Protein AF-A0A1H9GEQ5-F1 (afdb_monomer_lite)

Foldseek 3Di:
DWDDDPNDTDPDDDFKDKDWAFDFAPDFDDPVRQVVVCVVDVPDDDPDDTHGGDPRDTQKMKMKGQADWPDDDPFDWDAAPNFTKGWDWDPDDVPAFIWIWIWGDDPGMIMIMIGGADVPGDVVVVSVVVNVVVVVD

Secondary structure (DSSP, 8-state):
-EEEETTEEEEPPP-EEEEEEEEE-SSPPPHHHHHHHHHTSTT----SS---EEEEEEEEEEEEESSS----TTPEEEEETTEEEEEEEEPPPTTS--EEEEEEEETTEEEEEEEE--TT--HHHHHHHHHHHHHT-

Sequence (137 aa):
MSIIIKGERVRTHPKSAHISYLTSKKEPLSEEEIERWEENEEFKKLIHGHLYLGSSIQAVDITIFKEGSASLRHGELIEIDDHEVEYNLTKGKEGHPDKAKMSIEFENVSYLIDYTIQEGESEEDAKSLAKEIINHN

pLDDT: mean 82.68, std 13.91, range [38.31, 96.38]

Organism: NCBI:txid571933

Radius of gyration: 18.47 Å; chains: 1; bounding box: 40×47×45 Å

Structure (mmCIF, N/CA/C/O backbone):
data_AF-A0A1H9GEQ5-F1
#
_entry.id   AF-A0A1H9GEQ5-F1
#
loop_
_atom_site.group_PDB
_atom_site.id
_atom_site.type_symbol
_atom_site.label_atom_id
_atom_site.label_alt_id
_atom_site.label_comp_id
_atom_site.label_asym_id
_atom_site.label_entity_id
_atom_site.label_seq_id
_atom_site.pdbx_PDB_ins_code
_atom_site.Cartn_x
_atom_site.Cartn_y
_atom_site.Cartn_z
_atom_site.occupancy
_atom_site.B_iso_or_equiv
_atom_site.auth_seq_id
_atom_site.auth_comp_id
_atom_site.auth_asym_id
_atom_site.auth_atom_id
_atom_site.pdbx_PDB_model_num
ATOM 1 N N . MET A 1 1 ? 12.014 8.260 -17.827 1.00 46.28 1 MET A N 1
ATOM 2 C CA . MET A 1 1 ? 13.030 9.136 -17.202 1.00 46.28 1 MET A CA 1
ATOM 3 C C . MET A 1 1 ? 14.275 9.062 -18.071 1.00 46.28 1 MET A C 1
ATOM 5 O O . MET A 1 1 ? 14.654 7.953 -18.399 1.00 46.28 1 MET A O 1
ATOM 9 N N . SER A 1 2 ? 14.859 10.172 -18.521 1.00 38.31 2 SER A N 1
ATOM 10 C CA . SER A 1 2 ? 16.060 10.143 -19.376 1.00 38.31 2 SER A CA 1
ATOM 11 C C . SER A 1 2 ? 17.247 10.641 -18.565 1.00 38.31 2 SER A C 1
ATOM 13 O O . SER A 1 2 ? 17.163 11.722 -17.988 1.00 38.31 2 SER A O 1
ATOM 15 N N . ILE A 1 3 ? 18.335 9.877 -18.521 1.00 47.28 3 ILE A N 1
ATOM 16 C CA . ILE A 1 3 ? 19.577 10.290 -17.859 1.00 47.28 3 ILE A CA 1
ATOM 17 C C . ILE A 1 3 ? 20.548 10.729 -18.955 1.00 47.28 3 ILE A C 1
ATOM 19 O O . ILE A 1 3 ? 20.719 10.027 -19.954 1.00 47.28 3 ILE A O 1
ATOM 23 N N . ILE A 1 4 ? 21.157 11.905 -18.796 1.00 43.56 4 ILE A N 1
ATOM 24 C CA . ILE A 1 4 ? 22.197 12.387 -19.709 1.00 43.56 4 ILE A CA 1
ATOM 25 C C 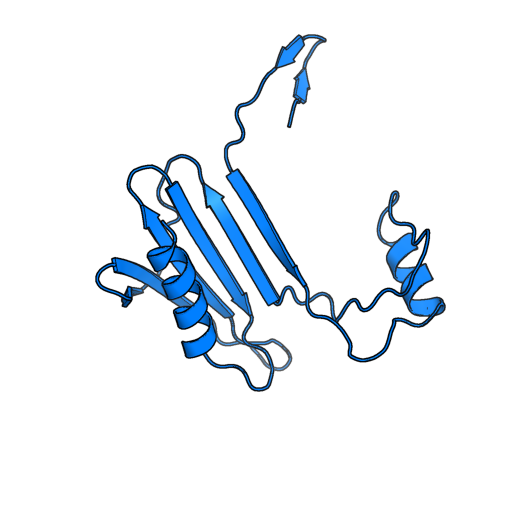. ILE A 1 4 ? 23.545 11.968 -19.134 1.00 43.56 4 ILE A C 1
ATOM 27 O O . ILE A 1 4 ? 23.938 12.431 -18.065 1.00 43.56 4 ILE A O 1
ATOM 31 N N . ILE A 1 5 ? 24.268 11.118 -19.858 1.00 49.00 5 ILE A N 1
ATOM 32 C CA . ILE A 1 5 ? 25.660 10.777 -19.556 1.00 49.00 5 ILE A CA 1
ATOM 33 C C . ILE A 1 5 ? 26.482 11.164 -20.786 1.00 49.00 5 ILE A C 1
ATOM 35 O O . ILE A 1 5 ? 26.204 10.703 -21.887 1.00 49.00 5 ILE A O 1
ATOM 39 N N . LYS A 1 6 ? 27.477 12.044 -20.609 1.00 52.94 6 LYS A N 1
ATOM 40 C CA . LYS A 1 6 ? 28.393 12.510 -21.674 1.00 52.94 6 LYS A CA 1
ATOM 41 C C . LYS A 1 6 ? 27.706 13.063 -22.940 1.00 52.94 6 LYS A C 1
ATOM 43 O O . LYS A 1 6 ? 28.212 12.898 -24.042 1.0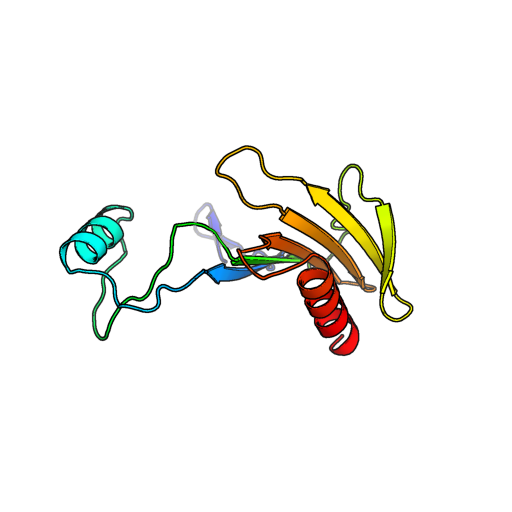0 52.94 6 LYS A O 1
ATOM 48 N N . GLY A 1 7 ? 26.570 13.745 -22.791 1.00 56.09 7 GLY A N 1
ATOM 49 C CA . GLY A 1 7 ? 25.895 14.426 -23.905 1.00 56.09 7 GLY A CA 1
ATOM 50 C C . GLY A 1 7 ? 25.032 13.529 -24.798 1.00 56.09 7 GLY A C 1
ATOM 51 O O . GLY A 1 7 ? 24.319 14.053 -25.651 1.00 56.09 7 GLY A O 1
ATOM 52 N N . GLU A 1 8 ? 25.004 12.213 -24.571 1.00 41.47 8 GLU A N 1
ATOM 53 C CA . GLU A 1 8 ? 24.048 11.318 -25.222 1.00 41.47 8 GLU A CA 1
ATOM 54 C C . GLU A 1 8 ? 22.792 11.147 -24.360 1.00 41.47 8 GLU A C 1
ATOM 56 O O . GLU A 1 8 ? 22.848 10.901 -23.150 1.00 41.47 8 GLU A O 1
ATOM 61 N N . ARG A 1 9 ? 21.621 11.287 -24.992 1.00 47.22 9 ARG A N 1
ATOM 62 C CA . ARG A 1 9 ? 20.336 10.951 -24.372 1.00 47.22 9 ARG A CA 1
ATOM 63 C C . ARG A 1 9 ? 20.197 9.434 -24.341 1.00 47.22 9 ARG A C 1
ATOM 65 O O . ARG A 1 9 ? 19.755 8.833 -25.319 1.00 47.22 9 ARG A O 1
ATOM 72 N N . VAL A 1 10 ? 20.514 8.821 -23.207 1.00 55.62 10 VAL A N 1
ATOM 73 C CA . VAL A 1 10 ? 20.219 7.405 -22.991 1.00 55.62 10 VAL A CA 1
ATOM 74 C C . VAL A 1 10 ? 18.718 7.275 -22.725 1.00 55.62 10 VAL A C 1
ATOM 76 O O . VAL A 1 10 ? 18.217 7.706 -21.683 1.00 55.62 10 VAL A O 1
ATOM 79 N N . ARG A 1 11 ? 17.972 6.704 -23.682 1.00 49.66 11 ARG A N 1
ATOM 80 C CA . ARG A 1 11 ? 16.592 6.254 -23.447 1.00 49.66 11 ARG A CA 1
ATOM 81 C C . ARG A 1 11 ? 16.651 5.029 -22.543 1.00 49.66 11 ARG A C 1
ATOM 83 O O . ARG A 1 11 ? 16.816 3.910 -23.020 1.00 49.66 11 ARG A O 1
ATOM 90 N N . THR A 1 12 ? 16.538 5.232 -21.237 1.00 58.62 12 THR A N 1
ATOM 91 C CA . THR A 1 12 ? 16.261 4.120 -20.334 1.00 58.62 12 THR A CA 1
ATOM 92 C C . THR A 1 12 ? 14.774 3.788 -20.453 1.00 58.62 12 THR A C 1
ATOM 94 O O . THR A 1 12 ? 13.910 4.664 -20.367 1.00 58.62 12 THR A O 1
ATOM 97 N N . HIS A 1 13 ? 14.462 2.524 -20.731 1.00 59.75 13 HIS A N 1
ATOM 98 C CA . HIS A 1 13 ? 13.085 2.049 -20.655 1.00 59.75 13 HIS A CA 1
ATOM 99 C C . HIS A 1 13 ? 12.641 2.117 -19.183 1.00 59.75 13 HIS A C 1
ATOM 101 O O . HIS A 1 13 ? 13.442 1.771 -18.307 1.00 59.75 13 HIS A O 1
ATOM 107 N N . PRO A 1 14 ? 11.423 2.602 -18.881 1.00 67.38 14 PRO A N 1
ATOM 108 C CA . PRO A 1 14 ? 10.927 2.625 -17.510 1.00 67.38 14 PRO A CA 1
ATOM 109 C C . PRO A 1 14 ? 10.890 1.192 -16.968 1.00 67.38 14 PRO A C 1
ATOM 111 O O . PRO A 1 14 ? 10.302 0.312 -17.593 1.00 67.38 14 PRO A O 1
ATOM 114 N N . LYS A 1 15 ? 11.575 0.966 -15.842 1.00 77.88 15 LYS A N 1
ATOM 115 C CA . LYS A 1 15 ? 11.653 -0.344 -15.176 1.00 77.88 15 LYS A CA 1
ATOM 116 C C . LYS A 1 15 ? 10.494 -0.572 -14.210 1.00 77.88 15 LYS A C 1
ATOM 118 O O . LYS A 1 15 ? 10.099 -1.711 -13.987 1.00 77.88 15 LYS A O 1
ATOM 123 N N . SER A 1 16 ? 9.962 0.517 -13.665 1.00 84.50 16 SER A N 1
ATOM 124 C CA . SER A 1 16 ? 8.821 0.494 -12.771 1.00 84.50 16 SER A CA 1
ATOM 125 C C . SER A 1 16 ? 7.979 1.760 -12.889 1.00 84.50 16 SER A C 1
ATOM 127 O O . SER A 1 16 ? 8.444 2.795 -13.385 1.00 84.50 16 SER A O 1
ATOM 129 N N . ALA A 1 17 ? 6.737 1.652 -12.433 1.00 87.94 17 ALA A N 1
ATOM 130 C CA . ALA A 1 17 ? 5.863 2.770 -12.115 1.00 87.94 17 ALA A CA 1
ATOM 131 C C . ALA A 1 17 ? 5.559 2.747 -10.614 1.00 87.94 17 ALA A C 1
ATOM 133 O O . ALA A 1 17 ? 5.577 1.687 -9.993 1.00 87.94 17 ALA A O 1
ATOM 134 N N . HIS A 1 18 ? 5.309 3.918 -10.043 1.00 88.69 18 HIS A N 1
ATOM 135 C CA . HIS A 1 18 ? 5.051 4.082 -8.620 1.00 88.69 18 HIS A CA 1
ATOM 136 C C . HIS A 1 18 ? 3.827 4.971 -8.444 1.00 88.69 18 HIS A C 1
ATOM 138 O O . HIS A 1 18 ? 3.739 6.032 -9.070 1.00 88.69 18 HIS A O 1
ATOM 144 N N . ILE A 1 19 ? 2.875 4.502 -7.647 1.00 88.19 19 ILE A N 1
ATOM 145 C CA . ILE A 1 19 ? 1.603 5.161 -7.377 1.00 88.19 19 ILE A CA 1
ATOM 146 C C . ILE A 1 19 ? 1.464 5.253 -5.864 1.00 88.19 19 ILE A C 1
ATOM 148 O O . ILE A 1 19 ? 1.489 4.241 -5.172 1.00 88.19 19 ILE A O 1
ATOM 152 N N . SER A 1 20 ? 1.291 6.469 -5.362 1.00 87.69 20 SER A N 1
ATOM 153 C CA . SER A 1 20 ? 1.249 6.739 -3.930 1.00 87.69 20 SER A CA 1
ATOM 154 C C . SER A 1 20 ? -0.036 7.475 -3.580 1.00 87.69 20 SER A C 1
ATOM 156 O O . SER A 1 20 ? -0.296 8.562 -4.100 1.00 87.69 20 SER A O 1
ATOM 158 N N . TYR A 1 21 ? -0.816 6.904 -2.668 1.00 86.69 21 TYR A N 1
ATOM 159 C CA . TYR A 1 21 ? -1.988 7.540 -2.081 1.00 86.69 21 TYR A CA 1
ATOM 160 C C . TYR A 1 21 ? -1.627 8.051 -0.691 1.00 86.69 21 TYR A C 1
ATOM 162 O O . TYR A 1 21 ? -1.188 7.299 0.182 1.00 86.69 21 TYR A O 1
ATOM 170 N N . LEU A 1 22 ? -1.796 9.354 -0.492 1.00 84.62 22 LEU A N 1
ATOM 171 C CA . LEU A 1 22 ? -1.503 10.025 0.770 1.00 84.62 22 LEU A CA 1
ATOM 172 C C . LEU A 1 22 ? -2.790 10.209 1.568 1.00 84.62 22 LEU A C 1
ATOM 174 O O . LEU A 1 22 ? -3.860 10.440 0.999 1.00 84.62 22 LEU A O 1
ATOM 178 N N . THR A 1 23 ? -2.681 10.138 2.892 1.00 83.56 23 THR A N 1
ATOM 179 C CA . THR A 1 23 ? -3.808 10.477 3.762 1.00 83.56 23 THR A CA 1
ATOM 180 C C . THR A 1 23 ? -4.156 11.958 3.626 1.00 83.56 23 THR A C 1
ATOM 182 O O . THR A 1 23 ? -3.297 12.798 3.341 1.00 83.56 23 THR A O 1
ATOM 185 N N . SER A 1 24 ? -5.435 12.278 3.818 1.00 83.75 24 SER A N 1
ATOM 186 C CA . SER A 1 24 ? -5.930 13.654 3.805 1.00 83.75 24 SER A CA 1
ATOM 187 C C . SER A 1 24 ? -6.568 14.016 5.144 1.00 83.75 24 SER A C 1
ATOM 189 O O . SER A 1 24 ? -7.264 13.203 5.752 1.00 83.75 24 SER A O 1
ATOM 191 N N . LYS A 1 25 ? -6.352 15.247 5.606 1.00 83.31 25 LYS A N 1
ATOM 192 C CA . LYS A 1 25 ? -7.091 15.839 6.722 1.00 83.31 25 LYS A CA 1
ATOM 193 C C . LYS A 1 25 ? -8.500 16.224 6.275 1.00 83.31 25 LYS A C 1
ATOM 195 O O . LYS A 1 25 ? -8.747 16.511 5.107 1.00 83.31 25 LYS A O 1
ATOM 200 N N . LYS A 1 26 ? -9.421 16.277 7.239 1.00 83.94 26 LYS A N 1
ATOM 201 C CA . LYS A 1 26 ? -10.781 16.801 7.022 1.00 83.94 26 LYS A CA 1
ATOM 202 C C . LYS A 1 26 ? -10.780 18.308 6.774 1.00 83.94 26 LYS A C 1
ATOM 204 O O . LYS A 1 26 ? -11.561 18.805 5.971 1.00 83.94 26 LYS A O 1
ATOM 209 N N . GLU A 1 27 ? -9.906 19.016 7.477 1.00 88.69 27 GLU A N 1
ATOM 210 C CA . GLU A 1 27 ? -9.726 20.458 7.355 1.00 88.69 27 GLU A CA 1
ATOM 211 C C . GLU A 1 27 ? -8.456 20.760 6.557 1.00 88.69 27 GLU A C 1
ATOM 213 O O . GLU A 1 27 ? -7.509 19.966 6.598 1.00 88.69 27 GLU A O 1
ATOM 218 N N . PRO A 1 28 ? -8.430 21.874 5.807 1.00 89.81 28 PRO A N 1
ATOM 219 C CA . PRO A 1 28 ? -7.238 22.263 5.076 1.00 89.81 28 PRO A CA 1
ATOM 220 C C . PRO A 1 28 ? -6.104 22.599 6.047 1.00 89.81 28 PRO A C 1
ATOM 222 O O . PRO A 1 28 ? -6.337 22.997 7.188 1.00 89.81 28 PRO A O 1
ATOM 225 N N . LEU A 1 29 ? -4.870 22.452 5.574 1.00 87.88 29 LEU A N 1
ATOM 226 C CA . LEU A 1 29 ? -3.687 22.905 6.287 1.00 87.88 29 LEU A CA 1
ATOM 227 C C . LEU A 1 29 ? -3.774 24.405 6.575 1.00 87.88 29 LEU A C 1
ATOM 229 O O . LEU A 1 29 ? -4.255 25.181 5.742 1.00 87.88 29 LEU A O 1
ATOM 233 N N . SER A 1 30 ? -3.266 24.805 7.739 1.00 89.00 30 SER A N 1
ATOM 234 C CA . SER A 1 30 ? -3.062 26.220 8.046 1.00 89.00 30 SER A CA 1
ATOM 235 C C . SER A 1 30 ? -1.952 26.823 7.175 1.00 89.00 30 SER A C 1
ATOM 237 O O . SER A 1 30 ? -1.130 26.104 6.606 1.00 89.00 30 SER A O 1
ATOM 239 N N . GLU A 1 31 ? -1.892 28.154 7.095 1.00 89.00 31 GLU A N 1
ATOM 240 C CA . GLU A 1 31 ? -0.820 28.859 6.372 1.00 89.00 31 GLU A CA 1
ATOM 241 C C . GLU A 1 31 ? 0.571 28.454 6.892 1.00 89.00 31 GLU A C 1
ATOM 243 O O . GLU A 1 31 ? 1.432 28.082 6.102 1.00 89.00 31 GLU A O 1
ATOM 248 N N . GLU A 1 32 ? 0.751 28.372 8.216 1.00 88.12 32 GLU A N 1
ATOM 249 C CA . GLU A 1 32 ? 2.001 27.916 8.850 1.00 88.12 32 GLU A CA 1
ATOM 250 C C . GLU A 1 32 ? 2.371 26.459 8.502 1.00 88.12 32 GLU A C 1
ATOM 252 O O . GLU A 1 32 ? 3.536 26.056 8.523 1.00 88.12 32 GLU A O 1
ATOM 257 N N . GLU A 1 33 ? 1.381 25.602 8.248 1.00 86.88 33 GLU A N 1
ATOM 258 C CA . GLU A 1 33 ? 1.609 24.225 7.804 1.00 86.88 33 GLU A CA 1
ATOM 259 C C . GLU A 1 33 ? 1.991 24.158 6.325 1.00 86.88 33 GLU A C 1
ATOM 261 O O . GLU A 1 33 ? 2.850 23.354 5.959 1.00 86.88 33 GLU A O 1
ATOM 266 N N . ILE A 1 34 ? 1.389 25.010 5.492 1.00 87.50 34 ILE A N 1
ATOM 267 C CA . ILE A 1 34 ? 1.719 25.130 4.069 1.00 87.50 34 ILE A CA 1
ATOM 268 C C . ILE A 1 34 ? 3.142 25.664 3.912 1.00 87.50 34 ILE A C 1
ATOM 270 O O . ILE A 1 34 ? 3.927 25.040 3.206 1.00 87.50 34 ILE A O 1
ATOM 274 N N . GLU A 1 35 ? 3.506 26.734 4.621 1.00 87.06 35 GLU A N 1
ATOM 275 C CA . GLU A 1 35 ? 4.859 27.307 4.588 1.00 87.06 35 GLU A CA 1
ATOM 276 C C . GLU A 1 35 ? 5.917 26.256 4.944 1.00 87.06 35 GLU A C 1
ATOM 278 O O . GLU A 1 35 ? 6.845 26.017 4.176 1.00 87.06 35 GLU A O 1
ATOM 283 N N . ARG A 1 36 ? 5.723 25.514 6.042 1.00 84.06 36 ARG A N 1
ATOM 284 C CA . ARG A 1 36 ? 6.639 24.423 6.422 1.00 84.06 36 ARG A CA 1
ATOM 285 C C . ARG A 1 36 ? 6.700 23.296 5.391 1.00 84.06 36 ARG A C 1
ATOM 287 O O . ARG A 1 36 ? 7.734 22.643 5.251 1.00 84.06 36 ARG A O 1
ATOM 294 N N . TRP A 1 37 ? 5.597 22.996 4.711 1.00 82.00 37 TRP A N 1
ATOM 295 C CA . TRP A 1 37 ? 5.576 21.985 3.654 1.00 82.00 37 TRP A CA 1
ATOM 296 C C . TRP A 1 37 ? 6.332 22.455 2.401 1.00 82.00 37 TRP A C 1
ATOM 298 O O . TRP A 1 37 ? 7.068 21.659 1.811 1.00 82.00 37 TRP A O 1
ATOM 308 N N . GLU A 1 38 ? 6.197 23.730 2.032 1.00 84.94 38 GLU A N 1
ATOM 309 C CA . GLU A 1 38 ? 6.926 24.366 0.926 1.00 84.94 38 GLU A CA 1
ATOM 310 C C . GLU A 1 38 ? 8.431 24.468 1.214 1.00 84.94 38 GLU A C 1
ATOM 312 O O . GLU A 1 38 ? 9.243 24.209 0.331 1.00 84.94 38 GLU A O 1
ATOM 317 N N . GLU A 1 39 ? 8.820 24.759 2.456 1.00 82.56 39 GLU A N 1
ATOM 318 C CA . GLU A 1 39 ? 10.226 24.866 2.872 1.00 82.56 39 GLU A CA 1
ATOM 319 C C . GLU A 1 39 ? 10.980 23.527 2.867 1.00 82.56 39 GLU A C 1
ATOM 321 O O . GLU A 1 39 ? 12.203 23.503 2.719 1.00 82.56 39 GLU A O 1
ATOM 326 N N . ASN A 1 40 ? 10.276 22.400 3.027 1.00 72.81 40 ASN A N 1
ATOM 327 C CA . ASN A 1 40 ? 10.907 21.082 3.140 1.00 72.81 40 ASN A CA 1
ATOM 328 C C . ASN A 1 40 ? 11.449 20.526 1.810 1.00 72.81 40 ASN A C 1
ATOM 330 O O . ASN A 1 40 ? 12.267 19.608 1.840 1.00 72.81 40 ASN A O 1
ATOM 334 N N . GLU A 1 41 ? 11.037 21.049 0.650 1.00 66.62 41 GLU A N 1
ATOM 335 C CA . 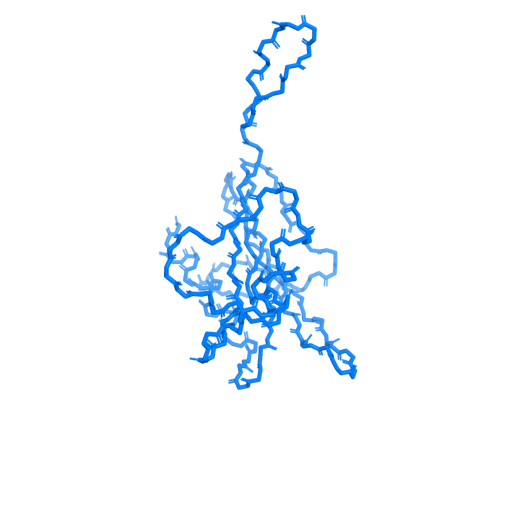GLU A 1 41 ? 11.660 20.712 -0.637 1.00 66.62 41 GLU A CA 1
ATOM 336 C C . GLU A 1 41 ? 11.719 21.924 -1.566 1.00 66.62 41 GLU A C 1
ATOM 338 O O . GLU A 1 41 ? 10.725 22.608 -1.778 1.00 66.62 41 GLU A O 1
ATOM 343 N N . GLU A 1 42 ? 12.870 22.114 -2.214 1.00 55.91 42 GLU A N 1
ATOM 344 C CA . GLU A 1 42 ? 13.256 23.301 -2.998 1.00 55.91 42 GLU A CA 1
ATOM 345 C C . GLU A 1 42 ? 12.314 23.661 -4.176 1.00 55.91 42 GLU A C 1
ATOM 347 O O . GLU A 1 42 ? 12.475 24.698 -4.815 1.00 55.91 42 GLU A O 1
ATOM 352 N N . PHE A 1 43 ? 11.306 22.831 -4.469 1.00 59.06 43 PHE A N 1
ATOM 353 C CA . PHE A 1 43 ? 10.406 22.979 -5.618 1.00 59.06 43 PHE A CA 1
ATOM 354 C C . PHE A 1 43 ? 8.910 22.840 -5.286 1.00 59.06 43 PHE A C 1
ATOM 356 O O . PHE A 1 43 ? 8.106 22.604 -6.191 1.00 59.06 43 PHE A O 1
ATOM 363 N N . LYS A 1 44 ? 8.504 22.985 -4.019 1.00 75.06 44 LYS A N 1
ATOM 364 C CA . LYS A 1 44 ? 7.091 22.914 -3.612 1.00 75.06 44 LYS A CA 1
ATOM 365 C C . LYS A 1 44 ? 6.500 24.312 -3.433 1.00 75.06 44 LYS A C 1
ATOM 367 O O . LYS A 1 44 ? 7.027 25.116 -2.679 1.00 75.06 44 LYS A O 1
ATOM 372 N N . LYS A 1 45 ? 5.402 24.604 -4.141 1.00 82.25 45 LYS A N 1
ATOM 373 C CA . LYS A 1 45 ? 4.620 25.836 -3.959 1.00 82.25 45 LYS A CA 1
ATOM 374 C C . LYS A 1 45 ? 3.139 25.620 -4.262 1.00 82.25 45 LYS A C 1
ATOM 376 O O . LYS A 1 45 ? 2.792 25.137 -5.342 1.00 82.25 45 LYS A O 1
ATOM 381 N N . LEU A 1 46 ? 2.263 26.022 -3.349 1.00 83.12 46 LEU A N 1
ATOM 382 C CA . LEU A 1 46 ? 0.822 26.084 -3.526 1.00 83.12 46 LEU A CA 1
ATOM 383 C C . LEU A 1 46 ? 0.473 27.343 -4.327 1.00 83.12 46 LEU A C 1
ATOM 385 O O . LEU A 1 46 ? 0.538 28.470 -3.845 1.00 83.12 46 LEU A O 1
ATOM 389 N N . ILE A 1 47 ? 0.113 27.154 -5.594 1.00 84.56 47 ILE A N 1
ATOM 390 C CA . ILE A 1 47 ? -0.247 28.266 -6.487 1.00 84.56 47 ILE A CA 1
ATOM 391 C C . ILE A 1 47 ? -1.725 28.653 -6.334 1.00 84.56 47 ILE A C 1
ATOM 393 O O . ILE A 1 47 ? -2.078 29.822 -6.480 1.00 84.56 47 ILE A O 1
ATOM 397 N N . HIS A 1 48 ? -2.597 27.679 -6.061 1.00 83.75 48 HIS A N 1
ATOM 398 C CA . HIS A 1 48 ? -4.035 27.885 -5.903 1.00 83.75 48 HIS A CA 1
ATOM 399 C C . HIS A 1 48 ? -4.688 26.735 -5.120 1.00 83.75 48 HIS A C 1
ATOM 401 O O . HIS A 1 48 ? -4.227 25.596 -5.201 1.00 83.75 48 HIS A O 1
ATOM 407 N N . GLY A 1 49 ? -5.802 27.025 -4.441 1.00 87.00 49 GLY A N 1
ATOM 408 C CA . GLY A 1 49 ? -6.623 26.046 -3.727 1.00 87.00 49 GLY A CA 1
ATOM 409 C C . GLY A 1 49 ? -6.219 25.850 -2.266 1.00 87.00 49 GLY A C 1
ATOM 410 O O . GLY A 1 49 ? -5.547 26.692 -1.676 1.00 87.00 49 GLY A O 1
ATOM 411 N N . HIS A 1 50 ? -6.655 24.731 -1.691 1.00 88.38 50 HIS A N 1
ATOM 412 C CA . HIS A 1 50 ? -6.362 24.347 -0.314 1.00 88.38 50 HIS A CA 1
ATOM 413 C C . HIS A 1 50 ? -5.650 22.996 -0.291 1.00 88.38 50 HIS A C 1
ATOM 415 O O . HIS A 1 50 ? -6.030 22.077 -1.020 1.00 88.38 50 HIS A O 1
ATOM 421 N N . LEU A 1 51 ? -4.627 22.870 0.554 1.00 84.88 51 LEU A N 1
ATOM 422 C CA . LEU A 1 51 ? -3.898 21.623 0.745 1.00 84.88 51 LEU A CA 1
ATOM 423 C C . LEU A 1 51 ? -4.499 20.870 1.932 1.00 84.88 51 LEU A C 1
ATOM 425 O O . LEU A 1 51 ? -4.618 21.432 3.011 1.00 84.88 51 LEU A O 1
ATOM 429 N N . TYR A 1 52 ? -4.859 19.603 1.744 1.00 87.00 52 TYR A N 1
ATOM 430 C CA . TYR A 1 52 ? -5.459 18.760 2.787 1.00 87.00 52 TYR A CA 1
ATOM 431 C C . TYR A 1 52 ? -4.515 17.645 3.227 1.00 87.00 52 TYR A C 1
ATOM 433 O O . TYR A 1 52 ? -4.969 16.595 3.654 1.00 87.00 52 TYR A O 1
ATOM 441 N N . LEU A 1 53 ? -3.201 17.818 3.084 1.00 78.94 53 LEU A N 1
ATOM 442 C CA . LEU A 1 53 ? -2.256 16.739 3.348 1.00 78.94 53 LEU A CA 1
ATOM 443 C C . LEU A 1 53 ? -2.352 16.263 4.810 1.00 78.94 53 LEU A C 1
ATOM 445 O O . LEU A 1 53 ? -2.291 17.065 5.742 1.00 78.94 53 LEU A O 1
ATOM 449 N N . GLY A 1 54 ? -2.531 14.955 4.995 1.00 73.31 54 GLY A N 1
ATOM 450 C CA . GLY A 1 54 ? -2.516 14.278 6.289 1.00 73.31 54 GLY A CA 1
ATOM 451 C C . GLY A 1 54 ? -1.147 14.300 6.963 1.00 73.31 54 GLY A C 1
ATOM 452 O O . GLY A 1 54 ? -0.224 15.007 6.554 1.00 73.31 54 GLY A O 1
ATOM 453 N N . SER A 1 55 ? -0.992 13.489 8.010 1.00 64.69 55 SER A N 1
ATOM 454 C CA . SER A 1 55 ? 0.352 13.127 8.465 1.00 64.69 55 SER A CA 1
ATOM 455 C C . SER A 1 55 ? 1.109 12.481 7.297 1.00 64.69 55 SER A C 1
ATOM 457 O O . SER A 1 55 ? 0.498 11.933 6.381 1.00 64.69 55 SER A O 1
ATOM 459 N N . SER A 1 56 ? 2.444 12.509 7.312 1.00 60.16 56 SER A N 1
ATOM 460 C CA . SER A 1 56 ? 3.316 11.924 6.272 1.00 60.16 56 SER A CA 1
ATOM 461 C C . SER A 1 56 ? 3.176 10.398 6.102 1.00 60.16 56 SER A C 1
ATOM 463 O O . SER A 1 56 ? 4.051 9.736 5.547 1.00 60.16 56 SER A O 1
ATOM 465 N N . ILE A 1 57 ? 2.104 9.819 6.634 1.00 63.53 57 ILE A N 1
ATOM 466 C CA . ILE A 1 57 ? 1.717 8.434 6.503 1.00 63.53 57 ILE A CA 1
ATOM 467 C C . ILE A 1 57 ? 1.071 8.277 5.131 1.00 63.53 57 ILE A C 1
ATOM 469 O O . ILE A 1 57 ? -0.042 8.731 4.858 1.00 63.53 57 ILE A O 1
ATOM 473 N N . GLN A 1 58 ? 1.821 7.623 4.260 1.00 77.00 58 GLN A N 1
ATOM 474 C CA . GLN A 1 58 ? 1.326 7.086 3.013 1.00 77.00 58 GLN A CA 1
ATOM 475 C C . GLN A 1 58 ? 0.281 6.002 3.306 1.00 77.00 58 GLN A C 1
ATOM 477 O O . GLN A 1 58 ? 0.579 5.033 4.010 1.00 77.00 58 GLN A O 1
ATOM 482 N N . ALA A 1 59 ? -0.937 6.192 2.798 1.00 85.81 59 ALA A N 1
ATOM 483 C CA . ALA A 1 59 ? -2.040 5.254 2.989 1.00 85.81 59 ALA A CA 1
ATOM 484 C C . ALA A 1 59 ? -1.800 3.987 2.167 1.00 85.81 59 ALA A C 1
ATOM 486 O O . ALA A 1 59 ? -1.829 2.884 2.702 1.00 85.81 59 ALA A O 1
ATOM 487 N N . VAL A 1 60 ? -1.473 4.167 0.886 1.00 90.44 60 VAL A N 1
ATOM 488 C CA . VAL A 1 60 ? -1.177 3.072 -0.037 1.00 90.44 60 VAL A CA 1
ATOM 489 C C . VAL A 1 60 ? 0.028 3.446 -0.888 1.00 90.44 60 VAL A C 1
ATOM 491 O O . VAL A 1 60 ? 0.122 4.563 -1.409 1.00 90.44 60 VAL A O 1
ATOM 494 N N . ASP A 1 61 ? 0.949 2.510 -1.042 1.00 92.81 61 ASP A N 1
ATOM 495 C CA . ASP A 1 61 ? 1.970 2.533 -2.077 1.00 92.81 61 ASP A CA 1
ATOM 496 C C . ASP A 1 61 ? 1.783 1.356 -3.022 1.00 92.81 61 ASP A C 1
ATOM 498 O O . ASP A 1 61 ? 1.578 0.233 -2.568 1.00 92.81 61 ASP A O 1
ATOM 502 N N . ILE A 1 62 ? 1.873 1.601 -4.324 1.00 92.69 62 ILE A N 1
ATOM 503 C CA . ILE A 1 62 ? 1.863 0.554 -5.339 1.00 92.69 62 ILE A CA 1
ATOM 504 C C . ILE A 1 62 ? 3.069 0.765 -6.236 1.00 92.69 62 ILE A C 1
ATOM 506 O O . ILE A 1 62 ? 3.184 1.777 -6.933 1.00 92.69 62 ILE A O 1
ATOM 510 N N . THR A 1 63 ? 3.951 -0.223 -6.268 1.00 91.94 63 THR A N 1
ATOM 511 C CA . THR A 1 63 ? 5.064 -0.270 -7.209 1.00 91.94 63 THR A CA 1
ATOM 512 C C . THR A 1 63 ? 4.821 -1.372 -8.232 1.00 91.94 63 THR A C 1
ATOM 514 O O . THR A 1 63 ? 4.641 -2.533 -7.880 1.00 91.94 63 THR A O 1
ATOM 517 N N . ILE A 1 64 ? 4.825 -1.000 -9.509 1.00 91.44 64 ILE A N 1
ATOM 518 C CA . ILE A 1 64 ? 4.569 -1.888 -10.645 1.00 91.44 64 ILE A CA 1
ATOM 519 C C . ILE A 1 64 ? 5.892 -2.139 -11.355 1.00 91.44 64 ILE A C 1
ATOM 521 O O . ILE A 1 64 ? 6.548 -1.180 -11.766 1.00 91.44 64 ILE A O 1
ATOM 525 N N . PHE A 1 65 ? 6.283 -3.395 -11.534 1.00 90.12 65 PHE A N 1
ATOM 526 C CA . PHE A 1 65 ? 7.525 -3.792 -12.198 1.00 90.12 65 PHE A CA 1
ATOM 527 C C . PHE A 1 65 ? 7.225 -4.396 -13.567 1.00 90.12 65 PHE A C 1
ATOM 529 O O . PHE A 1 65 ? 6.340 -5.236 -13.692 1.00 90.12 65 PHE A O 1
ATOM 536 N N . LYS A 1 66 ? 7.970 -3.971 -14.597 1.00 81.81 66 LYS A N 1
ATOM 537 C CA . LYS A 1 66 ? 7.750 -4.406 -15.988 1.00 81.81 66 LYS A CA 1
ATOM 538 C C . LYS A 1 66 ? 8.321 -5.803 -16.308 1.00 81.81 66 LYS A C 1
ATOM 540 O O . LYS A 1 66 ? 8.127 -6.282 -17.409 1.00 81.81 66 LYS A O 1
ATOM 545 N N . GLU A 1 67 ? 9.048 -6.427 -15.390 1.00 72.44 67 GLU A N 1
ATOM 546 C CA . GLU A 1 67 ? 9.647 -7.761 -15.522 1.00 72.44 67 GLU A CA 1
ATOM 547 C C . GLU A 1 67 ? 10.228 -8.132 -14.140 1.00 72.44 67 GLU A C 1
ATOM 549 O O . GLU A 1 67 ? 10.924 -7.309 -13.533 1.00 72.44 67 GLU A O 1
ATOM 554 N N . GLY A 1 68 ? 9.973 -9.352 -13.653 1.00 63.56 68 GLY A N 1
ATOM 555 C CA . GLY A 1 68 ? 10.531 -9.895 -12.405 1.00 63.56 68 GLY A CA 1
ATOM 556 C C . GLY A 1 68 ? 9.540 -9.994 -11.240 1.00 63.56 68 GLY A C 1
ATOM 557 O O . GLY A 1 68 ? 8.580 -9.233 -11.164 1.00 63.56 68 GLY A O 1
ATOM 558 N N . SER A 1 69 ? 9.807 -10.916 -10.311 1.00 62.50 69 SER A N 1
ATOM 559 C CA . SER A 1 69 ? 8.983 -11.172 -9.125 1.00 62.50 69 SER A CA 1
ATOM 560 C C . SER A 1 69 ? 9.252 -10.127 -8.040 1.00 62.50 69 SER A C 1
ATOM 562 O O . SER A 1 69 ? 10.390 -9.997 -7.566 1.00 62.50 69 SER A O 1
ATOM 564 N N . ALA A 1 70 ? 8.224 -9.418 -7.579 1.00 65.38 70 ALA A N 1
ATOM 565 C CA . ALA A 1 70 ? 8.326 -8.579 -6.388 1.00 65.38 70 ALA A CA 1
ATOM 566 C C . ALA A 1 70 ? 8.204 -9.436 -5.116 1.00 65.38 70 ALA A C 1
ATOM 568 O O . ALA A 1 70 ? 7.330 -9.197 -4.294 1.00 65.38 70 ALA A O 1
ATOM 569 N N . SER A 1 71 ? 9.029 -10.475 -4.966 1.00 75.06 71 SER A N 1
ATOM 570 C CA . SER A 1 71 ? 8.852 -11.424 -3.864 1.00 75.06 71 SER A CA 1
ATOM 571 C C . SER A 1 71 ? 9.117 -10.764 -2.505 1.00 75.06 71 SER A C 1
ATOM 573 O O . SER A 1 71 ? 10.126 -10.074 -2.291 1.00 75.06 71 SER A O 1
ATOM 575 N N . LEU A 1 72 ? 8.196 -10.972 -1.574 1.00 82.31 72 LEU A N 1
ATOM 576 C CA . LEU A 1 72 ? 8.263 -10.555 -0.191 1.00 82.31 72 LEU A CA 1
ATOM 577 C C . LEU A 1 72 ? 9.151 -11.524 0.588 1.00 82.31 72 LEU A C 1
ATOM 579 O O . LEU A 1 72 ? 8.880 -12.716 0.734 1.00 82.31 72 LEU A O 1
ATOM 583 N N . ARG A 1 73 ? 10.210 -10.989 1.201 1.00 73.75 73 ARG A N 1
ATOM 584 C CA . ARG A 1 73 ? 10.989 -11.743 2.189 1.00 73.75 73 ARG A CA 1
ATOM 585 C C . ARG A 1 73 ? 10.075 -12.132 3.355 1.00 73.75 73 ARG A C 1
ATOM 587 O O . ARG A 1 73 ? 9.757 -11.272 4.175 1.00 73.75 73 ARG A O 1
ATOM 594 N N . HIS A 1 74 ? 9.769 -13.425 3.471 1.00 76.75 74 HIS A N 1
ATOM 595 C CA . HIS A 1 74 ? 8.862 -14.006 4.475 1.00 76.75 74 HIS A CA 1
ATOM 596 C C . HIS A 1 74 ? 7.377 -13.672 4.248 1.00 76.75 74 HIS A C 1
ATOM 598 O O . HIS A 1 74 ? 6.630 -13.513 5.216 1.00 76.75 74 HIS A O 1
ATOM 604 N N . GLY A 1 75 ? 6.956 -13.533 2.988 1.00 82.25 75 GLY A N 1
ATOM 605 C CA . GLY A 1 75 ? 5.536 -13.560 2.649 1.00 82.25 75 GLY A CA 1
ATOM 606 C C . GLY A 1 75 ? 4.953 -14.963 2.835 1.00 82.25 75 GLY A C 1
ATOM 607 O O . GLY A 1 75 ? 5.613 -15.956 2.524 1.00 82.25 75 GLY A O 1
ATOM 608 N N . GLU A 1 76 ? 3.740 -15.050 3.366 1.00 92.50 76 GLU A N 1
ATOM 609 C CA . GLU A 1 76 ? 2.910 -16.249 3.264 1.00 92.50 76 GLU A CA 1
ATOM 610 C C . GLU A 1 76 ? 2.128 -16.215 1.950 1.00 92.50 76 GLU A C 1
ATOM 612 O O . GLU A 1 76 ? 1.747 -15.145 1.484 1.00 92.50 76 GLU A O 1
ATOM 617 N N . LEU A 1 77 ? 1.912 -17.374 1.333 1.00 93.88 77 LEU A N 1
ATOM 618 C CA . LEU A 1 77 ? 1.101 -17.465 0.125 1.00 93.88 77 LEU A CA 1
ATOM 619 C C . LEU A 1 77 ? -0.369 -17.585 0.535 1.00 93.88 77 LEU A C 1
ATOM 621 O O . LEU A 1 77 ? -0.736 -18.531 1.237 1.00 93.88 77 LEU A O 1
ATOM 625 N N . ILE A 1 78 ? -1.192 -16.637 0.104 1.00 94.88 78 ILE A N 1
ATOM 626 C CA . ILE A 1 78 ? -2.647 -16.668 0.269 1.00 94.88 78 ILE A CA 1
ATOM 627 C C . ILE A 1 78 ? -3.322 -16.683 -1.100 1.00 94.88 78 ILE A C 1
ATOM 629 O O . ILE A 1 78 ? -2.730 -16.289 -2.100 1.00 94.88 78 ILE A O 1
ATOM 633 N N . GLU A 1 79 ? -4.575 -17.120 -1.136 1.00 95.56 79 GLU A N 1
ATOM 634 C CA . GLU A 1 79 ? -5.384 -17.132 -2.352 1.00 95.56 79 GLU A CA 1
ATOM 635 C C . GLU A 1 79 ? -6.423 -16.007 -2.287 1.00 95.56 79 GLU A C 1
ATOM 637 O O . GLU A 1 79 ? -7.203 -15.922 -1.332 1.00 95.56 79 GLU A O 1
ATOM 642 N N . ILE A 1 80 ? -6.421 -15.127 -3.288 1.00 94.56 80 ILE A N 1
ATOM 643 C CA . ILE A 1 80 ? -7.408 -14.058 -3.459 1.00 94.56 80 ILE A CA 1
ATOM 644 C C . ILE A 1 80 ? -7.960 -14.166 -4.877 1.00 94.56 80 ILE A C 1
ATOM 646 O O . ILE A 1 80 ? -7.242 -13.911 -5.834 1.00 94.56 80 ILE A O 1
ATOM 650 N N . ASP A 1 81 ? -9.246 -14.497 -5.008 1.00 93.94 81 ASP A N 1
ATOM 651 C CA . ASP A 1 81 ? -9.939 -14.553 -6.309 1.00 93.94 81 ASP A CA 1
ATOM 652 C C . ASP A 1 81 ? -9.230 -15.473 -7.326 1.00 93.94 81 ASP A C 1
ATOM 654 O O . ASP A 1 81 ? -8.884 -15.072 -8.439 1.00 93.94 81 ASP A O 1
ATOM 658 N N . ASP A 1 82 ? -8.956 -16.705 -6.880 1.00 92.50 82 ASP A N 1
ATOM 659 C CA . ASP A 1 82 ? -8.230 -17.753 -7.610 1.00 92.50 82 ASP A CA 1
ATOM 660 C C . ASP A 1 82 ? -6.802 -17.350 -8.060 1.00 92.50 82 ASP A C 1
ATOM 662 O O . ASP A 1 82 ? -6.201 -18.021 -8.901 1.00 92.50 82 ASP A O 1
ATOM 666 N N . HIS A 1 83 ? -6.237 -16.268 -7.505 1.00 93.75 83 HIS A N 1
ATOM 667 C CA . HIS A 1 83 ? -4.852 -15.843 -7.723 1.00 93.75 83 HIS A CA 1
ATOM 668 C C . HIS A 1 83 ? -4.010 -16.015 -6.459 1.00 93.75 83 HIS A C 1
ATOM 670 O O . HIS A 1 83 ? -4.424 -15.655 -5.353 1.00 93.75 83 HIS A O 1
ATOM 676 N N . GLU A 1 84 ? -2.794 -16.533 -6.636 1.00 94.50 84 GLU A N 1
ATOM 677 C CA . GLU A 1 84 ? -1.798 -16.620 -5.572 1.00 94.50 84 GLU A CA 1
ATOM 678 C C . GLU A 1 84 ? -1.202 -15.235 -5.294 1.00 94.50 84 GLU A C 1
ATOM 680 O O . GLU A 1 84 ? -0.740 -14.536 -6.198 1.00 94.50 84 GLU A O 1
ATOM 685 N N . VAL A 1 85 ? -1.207 -14.841 -4.024 1.00 94.56 85 VAL A N 1
ATOM 686 C CA . VAL A 1 85 ? -0.697 -13.553 -3.554 1.00 94.56 85 VAL A CA 1
ATOM 687 C C . VAL A 1 85 ? 0.270 -13.812 -2.410 1.00 94.56 85 VAL A C 1
ATOM 689 O O . VAL A 1 85 ? -0.086 -14.453 -1.420 1.00 94.56 85 VAL A O 1
ATOM 692 N N . GLU A 1 86 ? 1.495 -13.296 -2.505 1.00 95.50 86 GLU A N 1
ATOM 693 C CA . GLU A 1 86 ? 2.379 -13.274 -1.341 1.00 95.50 86 GLU A CA 1
ATOM 694 C C . GLU A 1 86 ? 1.947 -12.140 -0.411 1.00 95.50 86 GLU A C 1
ATOM 696 O O . GLU A 1 86 ? 1.795 -10.994 -0.833 1.00 95.50 86 GLU A O 1
ATOM 701 N N . TYR A 1 87 ? 1.785 -12.444 0.868 1.00 94.94 87 TYR A N 1
ATOM 702 C CA . TYR A 1 87 ? 1.213 -11.551 1.862 1.00 94.94 87 TYR A CA 1
ATOM 703 C C . TYR A 1 87 ? 2.091 -11.470 3.112 1.00 94.94 87 TYR A C 1
ATOM 705 O O . TYR A 1 87 ? 2.673 -12.457 3.553 1.00 94.94 87 TYR A O 1
ATOM 713 N N . ASN A 1 88 ? 2.203 -10.289 3.714 1.00 95.00 88 ASN A N 1
ATOM 714 C CA . ASN A 1 88 ? 2.837 -10.127 5.017 1.00 95.00 88 ASN A CA 1
ATOM 715 C C . ASN A 1 88 ? 2.154 -9.022 5.827 1.00 95.00 88 ASN A C 1
ATOM 717 O O . ASN A 1 88 ? 2.086 -7.874 5.382 1.00 95.00 88 ASN A O 1
ATOM 721 N N . LEU A 1 89 ? 1.733 -9.346 7.051 1.00 93.44 89 LEU A N 1
ATOM 722 C CA . LEU A 1 89 ? 1.272 -8.362 8.025 1.00 93.44 89 LEU A CA 1
ATOM 723 C C . LEU A 1 89 ? 2.394 -7.983 8.991 1.00 93.44 89 LEU A C 1
ATOM 725 O O . LEU A 1 89 ? 2.834 -8.782 9.820 1.00 93.44 89 LEU A O 1
ATOM 729 N N . THR A 1 90 ? 2.806 -6.723 8.959 1.00 92.06 90 THR A N 1
ATOM 730 C CA . THR A 1 90 ? 3.688 -6.149 9.972 1.00 92.06 90 THR A CA 1
ATOM 731 C C . THR A 1 90 ? 2.862 -5.363 10.979 1.00 92.06 90 THR A C 1
ATOM 733 O O . THR A 1 90 ? 2.291 -4.323 10.652 1.00 92.06 90 THR A O 1
ATOM 736 N N . LYS A 1 91 ? 2.831 -5.841 12.226 1.00 90.00 91 LYS A N 1
ATOM 737 C CA . LYS A 1 91 ? 2.210 -5.105 13.330 1.00 90.00 91 LYS A CA 1
ATOM 738 C C . LYS A 1 91 ? 3.029 -3.868 13.689 1.00 90.00 91 LYS A C 1
ATOM 740 O O . LYS A 1 91 ? 4.246 -3.950 13.886 1.00 90.00 91 LYS A O 1
ATOM 745 N N . GLY A 1 92 ? 2.355 -2.730 13.766 1.00 82.69 92 GLY A N 1
ATOM 746 C CA . GLY A 1 92 ? 2.927 -1.4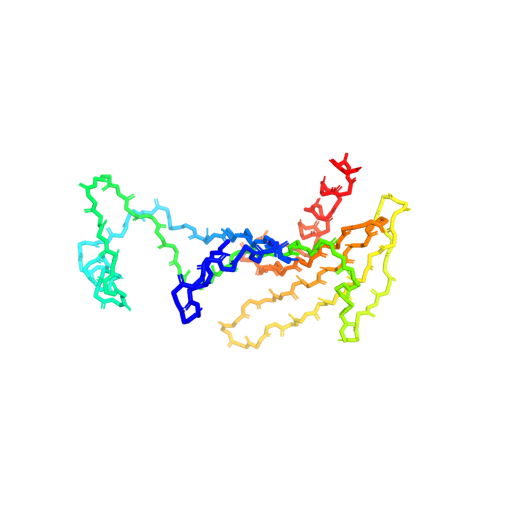83 14.236 1.00 82.69 92 GLY A CA 1
ATOM 747 C C . GLY A 1 92 ? 3.311 -1.581 15.713 1.00 82.69 92 GLY A C 1
ATOM 748 O O . GLY A 1 92 ? 2.710 -2.317 16.495 1.00 82.69 92 GLY A O 1
ATOM 749 N N . LYS A 1 93 ? 4.359 -0.857 16.108 1.00 81.88 93 LYS A N 1
ATOM 750 C CA . LYS A 1 93 ? 4.671 -0.629 17.531 1.00 81.88 93 LYS A CA 1
ATOM 751 C C . LYS A 1 93 ? 3.871 0.574 18.031 1.00 81.88 93 LYS A C 1
ATOM 753 O O . LYS A 1 93 ? 3.307 1.291 17.215 1.00 81.88 93 LYS A O 1
ATOM 758 N N . GLU A 1 94 ? 3.841 0.811 19.345 1.00 77.38 94 GLU A N 1
ATOM 759 C CA . GLU A 1 94 ? 3.151 1.969 19.939 1.00 77.38 94 GLU A CA 1
ATOM 760 C C . GLU A 1 94 ? 3.389 3.256 19.127 1.00 77.38 94 GLU A C 1
ATOM 762 O O . GLU A 1 94 ? 4.528 3.679 18.931 1.00 77.38 94 GLU A O 1
ATOM 767 N N . GLY A 1 95 ? 2.302 3.846 18.618 1.00 73.38 95 GLY A N 1
ATOM 768 C CA . GLY A 1 95 ? 2.337 5.063 17.800 1.00 73.38 95 GLY A CA 1
ATOM 769 C C . GLY A 1 95 ? 2.547 4.864 16.292 1.00 73.38 95 GLY A C 1
ATOM 770 O O . GLY A 1 95 ? 2.585 5.855 15.566 1.00 73.38 95 GLY A O 1
ATOM 771 N N . HIS A 1 96 ? 2.649 3.628 15.799 1.00 81.44 96 HIS A N 1
ATOM 772 C CA . HIS A 1 96 ? 2.752 3.320 14.372 1.00 81.44 96 HIS A CA 1
ATOM 773 C C . HIS A 1 96 ? 1.610 2.404 13.910 1.00 81.44 96 HIS A C 1
ATOM 775 O O . HIS A 1 96 ? 1.302 1.439 14.606 1.00 81.44 96 HIS A O 1
ATOM 781 N N . PRO A 1 97 ? 1.002 2.674 12.741 1.00 87.25 97 PRO A N 1
ATOM 782 C CA . PRO A 1 97 ? -0.041 1.820 12.182 1.00 87.25 97 PRO A CA 1
ATOM 783 C C . PRO A 1 97 ? 0.511 0.468 11.715 1.00 87.25 97 PRO A C 1
ATOM 785 O O . PRO A 1 97 ? 1.686 0.350 11.347 1.00 87.25 97 PRO A O 1
ATOM 788 N N . ASP A 1 98 ? -0.366 -0.534 11.701 1.00 91.75 98 ASP A N 1
ATOM 789 C CA . ASP A 1 98 ? -0.105 -1.824 11.068 1.00 91.75 98 ASP A CA 1
ATOM 790 C C . ASP A 1 98 ? 0.077 -1.643 9.553 1.00 91.75 98 ASP A C 1
ATOM 792 O O . ASP A 1 98 ? -0.476 -0.724 8.940 1.00 91.75 98 ASP A O 1
ATOM 796 N N . LYS A 1 99 ? 0.855 -2.530 8.932 1.00 92.56 99 LYS A N 1
ATOM 797 C CA . LYS A 1 99 ? 1.084 -2.518 7.486 1.00 92.56 99 LYS A CA 1
ATOM 798 C C . LYS A 1 9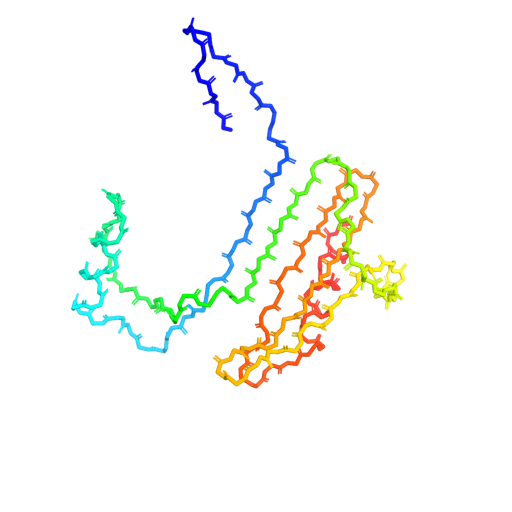9 ? 0.881 -3.894 6.882 1.00 92.56 99 LYS A C 1
ATOM 800 O O . LYS A 1 99 ? 1.527 -4.846 7.312 1.00 92.56 99 LYS A O 1
ATOM 805 N N . ALA A 1 100 ? 0.042 -3.969 5.860 1.00 94.56 100 ALA A N 1
ATOM 806 C CA . ALA A 1 100 ? -0.118 -5.142 5.018 1.00 94.56 100 ALA A CA 1
ATOM 807 C C . ALA A 1 100 ? 0.692 -4.943 3.734 1.00 94.56 100 ALA A C 1
ATOM 809 O O . ALA A 1 100 ? 0.489 -3.967 3.012 1.00 94.56 100 ALA A O 1
ATOM 810 N N . LYS A 1 101 ? 1.623 -5.853 3.460 1.00 95.19 101 LYS A N 1
ATOM 811 C CA . LYS A 1 101 ? 2.372 -5.901 2.204 1.00 95.19 101 LYS A CA 1
ATOM 812 C C . LYS A 1 101 ? 1.843 -7.043 1.356 1.00 95.19 101 LYS A C 1
ATOM 814 O O . LYS A 1 101 ? 1.693 -8.148 1.874 1.00 95.19 101 LYS A O 1
ATOM 819 N N . MET A 1 102 ? 1.594 -6.790 0.078 1.00 95.75 102 MET A N 1
ATOM 820 C CA . MET A 1 102 ? 1.139 -7.803 -0.873 1.00 95.75 102 MET A CA 1
ATOM 821 C C . MET A 1 102 ? 1.971 -7.751 -2.143 1.00 95.75 102 MET A C 1
ATOM 823 O O . MET A 1 102 ? 2.302 -6.667 -2.623 1.00 95.75 102 MET A O 1
ATOM 827 N N . SER A 1 103 ? 2.284 -8.919 -2.687 1.00 95.12 103 SER A N 1
ATOM 828 C CA . SER A 1 103 ? 2.882 -9.059 -4.004 1.00 95.12 103 SER A CA 1
ATOM 829 C C . SER A 1 103 ? 2.010 -9.935 -4.881 1.00 95.12 103 SER A C 1
ATOM 831 O O . SER A 1 103 ? 1.641 -11.040 -4.483 1.00 95.12 103 SER A O 1
ATOM 833 N N . ILE A 1 104 ? 1.668 -9.415 -6.055 1.00 93.75 104 ILE A N 1
ATOM 834 C CA . ILE A 1 104 ? 0.856 -10.104 -7.056 1.00 93.75 104 ILE A CA 1
ATOM 835 C C . ILE A 1 104 ? 1.684 -10.177 -8.331 1.00 93.75 104 ILE A C 1
ATOM 837 O O . ILE A 1 104 ? 2.169 -9.150 -8.816 1.00 93.75 104 ILE A O 1
ATOM 841 N N . GLU A 1 105 ? 1.834 -11.378 -8.875 1.00 92.31 105 GLU A N 1
ATOM 842 C CA . GLU A 1 105 ? 2.569 -11.621 -10.111 1.00 92.31 105 GLU A CA 1
ATOM 843 C C . GLU A 1 105 ? 1.601 -12.024 -11.228 1.00 92.31 105 GLU A C 1
ATOM 845 O O . GLU A 1 105 ? 0.836 -12.976 -11.106 1.00 92.31 105 GLU A O 1
ATOM 850 N N . PHE A 1 106 ? 1.656 -11.282 -12.330 1.00 89.00 106 PHE A N 1
ATOM 851 C CA . PHE A 1 106 ? 1.048 -11.621 -13.614 1.00 89.00 106 PHE A CA 1
ATOM 852 C C . PHE A 1 106 ? 2.174 -11.907 -14.613 1.00 89.00 106 PHE A C 1
ATOM 854 O O . PHE A 1 106 ? 3.302 -11.459 -14.411 1.00 89.00 106 PHE A O 1
ATOM 861 N N . GLU A 1 107 ? 1.879 -12.586 -15.729 1.00 84.94 107 GLU A N 1
ATOM 862 C CA . GLU A 1 107 ? 2.892 -13.143 -16.652 1.00 84.94 107 GLU A CA 1
ATOM 863 C C . GLU A 1 107 ? 4.099 -12.232 -16.949 1.00 84.94 107 GLU A C 1
ATOM 865 O O . GLU A 1 107 ? 5.226 -12.711 -17.035 1.00 84.94 107 GLU A O 1
ATOM 870 N N . ASN A 1 108 ? 3.875 -10.926 -17.127 1.00 84.94 108 ASN A N 1
ATOM 871 C CA . ASN A 1 108 ? 4.932 -9.961 -17.447 1.00 84.94 108 ASN A CA 1
ATOM 872 C C . ASN A 1 108 ? 4.933 -8.723 -16.536 1.00 84.94 108 ASN A C 1
ATOM 874 O O . ASN A 1 108 ? 5.608 -7.741 -16.847 1.00 84.94 108 ASN A O 1
ATOM 878 N N . VAL A 1 109 ? 4.149 -8.714 -15.454 1.00 89.50 109 VAL A N 1
ATOM 879 C CA . VAL A 1 109 ? 4.003 -7.546 -14.575 1.00 89.50 109 VAL A CA 1
ATOM 880 C C . VAL A 1 109 ? 3.823 -7.999 -13.136 1.00 89.50 109 VAL A C 1
ATOM 882 O O . VAL A 1 109 ? 2.963 -8.823 -12.855 1.00 89.50 109 VAL A O 1
ATOM 885 N N . SER A 1 110 ? 4.570 -7.387 -12.221 1.00 91.69 110 SER A N 1
ATOM 886 C CA . SER A 1 110 ? 4.398 -7.613 -10.784 1.00 91.69 110 SER A CA 1
ATOM 887 C C . SER A 1 110 ? 3.966 -6.340 -10.077 1.00 91.69 110 SER A C 1
ATOM 889 O O . SER A 1 110 ? 4.483 -5.256 -10.367 1.00 91.69 110 SER A O 1
ATOM 891 N N . TYR A 1 111 ? 3.063 -6.480 -9.117 1.00 93.25 111 TYR A N 1
ATOM 892 C CA . TYR A 1 111 ? 2.566 -5.410 -8.263 1.00 93.25 111 TYR A CA 1
ATOM 893 C C . TYR A 1 111 ? 3.059 -5.651 -6.845 1.00 93.25 111 TYR A C 1
ATOM 895 O O . TYR A 1 111 ? 2.805 -6.707 -6.281 1.00 93.25 111 TYR A O 1
ATOM 903 N N . LEU A 1 112 ? 3.729 -4.663 -6.261 1.00 94.50 112 LEU A N 1
ATOM 904 C CA . LEU A 1 112 ? 4.032 -4.607 -4.836 1.00 94.50 112 LEU A CA 1
ATOM 905 C C . LEU A 1 112 ? 3.155 -3.537 -4.202 1.00 94.50 112 LEU A C 1
ATOM 907 O O . LEU A 1 112 ? 3.275 -2.366 -4.557 1.00 94.50 112 LEU A O 1
ATOM 911 N N . ILE A 1 113 ? 2.301 -3.940 -3.274 1.00 94.38 113 ILE A N 1
ATOM 912 C CA . ILE A 1 113 ? 1.369 -3.068 -2.568 1.00 94.38 113 ILE A CA 1
ATOM 913 C C . ILE A 1 113 ? 1.827 -2.967 -1.114 1.00 94.38 113 ILE A C 1
ATOM 915 O O . ILE A 1 113 ? 1.865 -3.980 -0.418 1.00 94.38 113 ILE A O 1
ATOM 919 N N . ASP A 1 114 ? 2.126 -1.760 -0.641 1.00 94.31 114 ASP A N 1
ATOM 920 C CA . ASP A 1 114 ? 2.268 -1.462 0.785 1.00 94.31 114 ASP A CA 1
ATOM 921 C C . ASP A 1 114 ? 1.030 -0.689 1.253 1.00 94.31 114 ASP A C 1
ATOM 923 O O . ASP A 1 114 ? 0.865 0.494 0.952 1.00 94.31 114 ASP A O 1
ATOM 927 N N . TYR A 1 115 ? 0.167 -1.352 2.016 1.00 94.25 115 TYR A N 1
ATOM 928 C CA . TYR A 1 115 ? -1.039 -0.770 2.594 1.00 94.25 115 TYR A CA 1
ATOM 929 C C . TYR A 1 115 ? -0.811 -0.449 4.072 1.00 94.25 115 TYR A C 1
ATOM 931 O O . TYR A 1 115 ? -0.441 -1.328 4.856 1.00 94.25 115 TYR A O 1
ATOM 939 N N . THR A 1 116 ? -1.048 0.795 4.480 1.00 93.00 116 THR A N 1
ATOM 940 C CA . THR A 1 116 ? -0.993 1.201 5.888 1.00 93.00 116 THR A CA 1
ATOM 941 C C . THR A 1 116 ? -2.398 1.220 6.480 1.00 93.00 116 THR A C 1
ATOM 943 O O . THR A 1 116 ? -3.174 2.114 6.156 1.00 93.00 116 THR A O 1
ATOM 946 N N . ILE A 1 117 ? -2.686 0.292 7.393 1.00 91.06 117 ILE A N 1
ATOM 947 C CA . ILE A 1 117 ? -4.002 0.127 8.024 1.00 91.06 117 ILE A CA 1
ATOM 948 C C . ILE A 1 117 ? -4.251 1.297 8.985 1.00 91.06 117 ILE A C 1
ATOM 950 O O 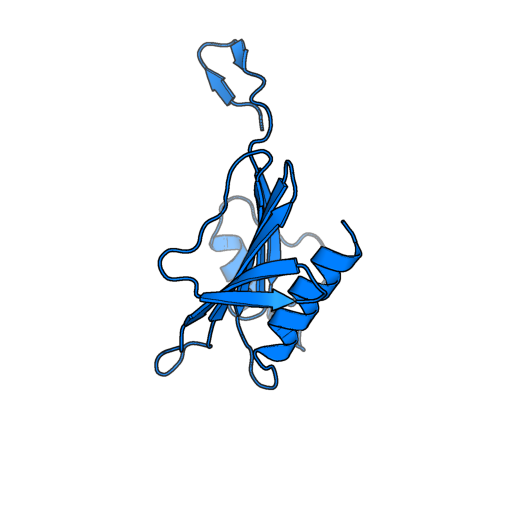. ILE A 1 117 ? -3.598 1.402 10.030 1.00 91.06 117 ILE A O 1
ATOM 954 N N . GLN A 1 118 ? -5.162 2.199 8.615 1.00 86.94 118 GLN A N 1
ATOM 955 C CA . GLN A 1 118 ? -5.542 3.357 9.429 1.00 86.94 118 GLN A CA 1
ATOM 956 C C . GLN A 1 118 ? -6.573 2.994 10.510 1.00 86.94 118 GLN A C 1
ATOM 958 O O . GLN A 1 118 ? -7.116 1.891 10.562 1.00 86.94 118 GLN A O 1
ATOM 963 N N . GLU A 1 119 ? -6.864 3.949 11.396 1.00 82.69 119 GLU A N 1
ATOM 964 C CA . GLU A 1 119 ? -7.925 3.799 12.392 1.00 82.69 119 GLU A CA 1
ATOM 965 C C . GLU A 1 119 ? -9.287 3.571 11.713 1.00 82.69 119 GLU A C 1
ATOM 967 O O . GLU A 1 119 ? -9.747 4.395 10.923 1.00 82.69 119 GLU A O 1
ATOM 972 N N . GLY A 1 120 ? -9.938 2.453 12.047 1.00 84.38 120 GLY A N 1
ATOM 973 C CA . GLY A 1 120 ? -11.221 2.049 11.464 1.00 84.38 120 GLY A CA 1
ATOM 974 C C . GLY A 1 120 ? -11.108 1.166 10.219 1.00 84.38 120 GLY A C 1
ATOM 975 O O . GLY A 1 120 ? -12.134 0.665 9.766 1.00 84.38 120 GLY A O 1
ATOM 976 N N . GLU A 1 121 ? -9.897 0.938 9.711 1.00 89.94 121 GLU A N 1
ATOM 977 C CA . GLU A 1 121 ? -9.619 -0.016 8.637 1.00 89.94 121 GLU A CA 1
ATOM 978 C C . GLU A 1 121 ? -9.138 -1.361 9.196 1.00 89.94 121 GLU A C 1
ATOM 980 O O . GLU A 1 121 ? -8.812 -1.517 10.379 1.00 89.94 121 GLU A O 1
ATOM 985 N N . SER A 1 122 ? -9.087 -2.350 8.317 1.00 92.00 122 SER A N 1
ATOM 986 C CA . SER A 1 122 ? -8.703 -3.720 8.605 1.00 92.00 122 SER A CA 1
ATOM 987 C C . SER A 1 122 ? -7.794 -4.286 7.515 1.00 92.00 122 SER A C 1
ATOM 989 O O . SER A 1 122 ? -7.589 -3.708 6.451 1.00 92.00 122 SER A O 1
ATOM 991 N N . GLU A 1 123 ? -7.256 -5.472 7.774 1.00 92.75 123 GLU A N 1
ATOM 992 C CA . GLU A 1 123 ? -6.530 -6.247 6.768 1.00 92.75 123 GLU A CA 1
ATOM 993 C C . GLU A 1 123 ? -7.398 -6.599 5.545 1.00 92.75 123 GLU A C 1
ATOM 995 O O . GLU A 1 123 ? -6.884 -6.697 4.431 1.00 92.75 123 GLU A O 1
ATOM 1000 N N . GLU A 1 124 ? -8.710 -6.759 5.730 1.00 94.25 124 GLU A N 1
ATOM 1001 C CA . GLU A 1 124 ? -9.631 -7.107 4.645 1.00 94.25 124 GLU A CA 1
ATOM 1002 C C . GLU A 1 124 ? -9.795 -5.965 3.634 1.00 94.25 124 GLU A C 1
ATOM 1004 O O . GLU A 1 124 ? -10.026 -6.222 2.452 1.00 94.25 124 GLU A O 1
ATOM 1009 N N . ASP A 1 125 ? -9.592 -4.714 4.051 1.00 94.00 125 ASP A N 1
ATOM 1010 C CA . ASP A 1 125 ? -9.578 -3.562 3.143 1.00 94.00 125 ASP A CA 1
ATOM 1011 C C . ASP A 1 125 ? -8.356 -3.620 2.210 1.00 94.00 125 ASP A C 1
ATOM 1013 O O . ASP A 1 125 ? -8.470 -3.410 1.000 1.00 94.00 125 ASP A O 1
ATOM 1017 N N . ALA A 1 126 ? -7.197 -4.026 2.742 1.00 93.56 126 ALA A N 1
ATOM 1018 C CA . ALA A 1 126 ? -5.995 -4.253 1.944 1.00 93.56 126 ALA A CA 1
ATOM 1019 C C . ALA A 1 126 ? -6.192 -5.411 0.944 1.00 93.56 126 ALA A C 1
ATOM 1021 O O . ALA A 1 126 ? -5.883 -5.267 -0.242 1.00 93.56 126 ALA A O 1
ATOM 1022 N N . LYS A 1 127 ? -6.768 -6.538 1.385 1.00 95.38 127 LYS A N 1
ATOM 1023 C CA . LYS A 1 127 ? -7.096 -7.668 0.493 1.00 95.38 127 LYS A CA 1
ATOM 1024 C C . LYS A 1 127 ? -8.122 -7.288 -0.572 1.00 95.38 127 LYS A C 1
ATOM 1026 O O . LYS A 1 127 ? -8.026 -7.759 -1.702 1.00 95.38 127 LYS A O 1
ATOM 1031 N N . SER A 1 128 ? -9.071 -6.416 -0.239 1.00 95.81 128 SER A N 1
ATOM 1032 C CA . SER A 1 128 ? -10.054 -5.899 -1.194 1.00 95.81 128 SER A CA 1
ATOM 1033 C C . SER A 1 128 ? -9.383 -5.080 -2.296 1.00 95.81 128 SER A C 1
ATOM 1035 O O . SER A 1 128 ? -9.676 -5.299 -3.468 1.00 95.81 128 SER A O 1
ATOM 1037 N N . LEU A 1 129 ? -8.408 -4.227 -1.960 1.00 94.19 129 LEU A N 1
ATOM 1038 C CA . LEU A 1 129 ? -7.604 -3.519 -2.963 1.00 94.19 129 LEU A CA 1
ATOM 1039 C C . LEU A 1 129 ? -6.818 -4.488 -3.865 1.00 94.19 129 LEU A C 1
ATOM 1041 O O . LEU A 1 129 ? -6.794 -4.318 -5.084 1.00 94.19 129 LEU A O 1
ATOM 1045 N N . ALA A 1 130 ? -6.186 -5.514 -3.287 1.00 94.75 130 ALA A N 1
ATOM 1046 C CA . ALA A 1 130 ? -5.495 -6.545 -4.065 1.00 94.75 130 ALA A CA 1
ATOM 1047 C C . ALA A 1 130 ? -6.456 -7.267 -5.021 1.00 94.75 130 ALA A C 1
ATOM 1049 O O . ALA A 1 130 ? -6.150 -7.425 -6.203 1.00 94.75 130 ALA A O 1
ATOM 1050 N N . LYS A 1 131 ? -7.652 -7.621 -4.537 1.00 96.38 131 LYS A N 1
ATOM 1051 C CA . LYS A 1 131 ? -8.717 -8.212 -5.349 1.00 96.38 131 LYS A CA 1
ATOM 1052 C C . LYS A 1 131 ? -9.144 -7.294 -6.494 1.00 96.38 131 LYS A C 1
ATOM 1054 O O . LYS A 1 131 ? -9.360 -7.775 -7.605 1.00 96.38 131 LYS A O 1
ATOM 1059 N N . GLU A 1 132 ? -9.276 -5.993 -6.257 1.00 95.50 132 GLU A N 1
ATOM 1060 C CA . GLU A 1 132 ? -9.598 -5.038 -7.319 1.00 95.50 132 GLU A CA 1
ATOM 1061 C C . GLU A 1 132 ? -8.508 -5.003 -8.392 1.00 95.50 132 GLU A C 1
ATOM 1063 O O . GLU A 1 132 ? -8.834 -5.020 -9.577 1.00 95.50 132 GLU A O 1
ATOM 1068 N N . ILE A 1 133 ? -7.230 -5.010 -8.007 1.00 92.12 133 ILE A N 1
ATOM 1069 C CA . ILE A 1 133 ? -6.110 -5.059 -8.958 1.00 92.12 133 ILE A CA 1
ATOM 1070 C C . ILE A 1 133 ? -6.151 -6.350 -9.782 1.00 92.12 133 ILE A C 1
ATOM 1072 O O . ILE A 1 133 ? -6.000 -6.281 -11.000 1.00 92.12 133 ILE A O 1
ATOM 1076 N N . ILE A 1 134 ? -6.410 -7.495 -9.145 1.00 93.62 134 ILE A N 1
ATOM 1077 C CA . ILE A 1 134 ? -6.560 -8.798 -9.816 1.00 93.62 134 ILE A CA 1
ATOM 1078 C C . ILE A 1 134 ? -7.706 -8.773 -10.826 1.00 93.62 134 ILE A C 1
ATOM 1080 O O . ILE A 1 134 ? -7.521 -9.165 -11.968 1.00 93.62 134 ILE A O 1
ATOM 1084 N N . ASN A 1 135 ? -8.866 -8.236 -10.454 1.00 93.69 135 ASN A N 1
ATOM 1085 C CA . ASN A 1 135 ? -10.041 -8.209 -11.329 1.00 93.69 135 ASN A CA 1
ATOM 1086 C C . ASN A 1 135 ? -9.916 -7.283 -12.551 1.00 93.69 135 ASN A C 1
ATOM 1088 O O . ASN A 1 135 ? -10.728 -7.375 -13.473 1.00 93.69 135 ASN A O 1
ATOM 1092 N N . HIS A 1 136 ? -8.953 -6.359 -12.547 1.00 89.94 136 HIS A N 1
ATOM 1093 C CA . HIS A 1 136 ? -8.753 -5.386 -13.624 1.00 89.94 136 HIS A CA 1
ATOM 1094 C C . HIS A 1 136 ? -7.503 -5.660 -14.479 1.00 89.94 136 HIS A C 1
ATOM 1096 O O . HIS A 1 136 ? -7.173 -4.822 -15.325 1.00 89.94 136 HIS A O 1
ATOM 1102 N N . ASN A 1 137 ? -6.825 -6.796 -14.282 1.00 83.19 137 ASN A N 1
ATOM 1103 C CA . ASN A 1 137 ? -5.712 -7.275 -15.114 1.00 83.19 137 ASN A CA 1
ATOM 1104 C C . ASN A 1 137 ? -6.045 -8.626 -15.747 1.00 83.19 137 ASN A C 1
ATOM 1106 O O . ASN A 1 137 ? -5.574 -8.842 -16.887 1.00 83.19 137 ASN A O 1
#